Protein AF-A0A3S2JMM5-F1 (afdb_monomer)

Secondary structure (DSSP, 8-state):
----HHHHHHHHHHHHHHHHHT--GGGSPPSS------SS----S-TTSTHHHH-GGGHHHHHTTS--SSPPPP-

Solvent-accessible surface area (backbone atoms only — not comparable to full-atom values): 5243 Å² total; per-residue (Å²): 136,89,86,47,72,70,56,52,52,52,52,50,54,49,51,57,59,56,55,58,77,75,53,58,77,88,76,49,80,74,86,87,67,85,89,80,90,70,100,65,82,84,85,52,91,48,62,80,46,73,74,40,51,74,39,73,90,55,46,64,62,49,60,76,77,45,84,66,98,72,80,84,76,89,132

pLDDT: mean 84.95, std 6.39, range [55.38, 92.56]

Radius of gyration: 22.95 Å; Cα contacts (8 Å, |Δi|>4): 19; chains: 1; bounding box: 40×27×64 Å

Foldseek 3Di:
DDDDPVNVVVVVVVVVVVCVVPDDPVPDDDDPDDDDDAPDDQPDLPCVDDPNVPDPSCVVVNVVPDPDPDDDDDD

Structure (mmCIF, N/CA/C/O backbone):
data_AF-A0A3S2JMM5-F1
#
_entry.id   AF-A0A3S2JMM5-F1
#
loop_
_atom_site.group_PDB
_atom_site.id
_atom_site.type_symbol
_atom_site.label_atom_id
_atom_site.label_alt_id
_atom_site.label_comp_id
_atom_site.label_asym_id
_atom_site.label_entity_id
_atom_site.label_seq_id
_atom_site.pdbx_PDB_ins_code
_atom_site.Cartn_x
_atom_site.Cartn_y
_atom_site.Cartn_z
_atom_site.occupancy
_atom_site.B_iso_or_equiv
_atom_site.auth_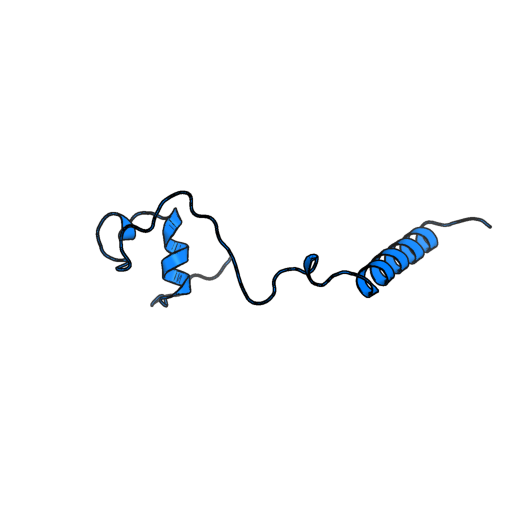seq_id
_atom_site.auth_comp_id
_atom_site.auth_asym_id
_atom_site.auth_atom_id
_atom_site.pdbx_PDB_model_num
ATOM 1 N N . MET A 1 1 ? 29.438 -0.173 -44.417 1.00 55.38 1 MET A N 1
ATOM 2 C CA . MET A 1 1 ? 28.586 0.874 -43.803 1.00 55.38 1 MET A CA 1
ATOM 3 C C . MET A 1 1 ? 29.112 1.163 -42.403 1.00 55.38 1 MET A C 1
ATOM 5 O O . MET A 1 1 ? 29.246 0.223 -41.635 1.00 55.38 1 MET A O 1
ATOM 9 N N . LEU A 1 2 ? 29.455 2.413 -42.075 1.00 78.25 2 LEU A N 1
ATOM 10 C CA . LEU A 1 2 ? 29.975 2.773 -40.747 1.00 78.25 2 LEU A CA 1
ATOM 11 C C . LEU A 1 2 ? 28.811 3.090 -39.791 1.00 78.25 2 LEU A C 1
ATOM 13 O O . LEU A 1 2 ? 27.988 3.972 -40.059 1.00 78.25 2 LEU A O 1
ATOM 17 N N . ILE A 1 3 ? 28.719 2.338 -38.695 1.00 86.94 3 ILE A N 1
ATOM 18 C CA . ILE A 1 3 ? 27.712 2.511 -37.641 1.00 86.94 3 ILE A CA 1
ATOM 19 C C . ILE A 1 3 ? 28.190 3.610 -36.676 1.00 86.94 3 ILE A C 1
ATOM 21 O O . ILE A 1 3 ? 29.310 3.562 -36.182 1.00 86.94 3 ILE A O 1
ATOM 25 N N . ASN A 1 4 ? 27.342 4.610 -36.407 1.00 91.25 4 ASN A N 1
ATOM 26 C CA . ASN A 1 4 ? 27.608 5.711 -35.466 1.00 91.25 4 ASN A CA 1
ATOM 27 C C . ASN A 1 4 ? 26.685 5.581 -34.238 1.00 91.25 4 ASN A C 1
ATOM 29 O O . ASN A 1 4 ? 25.579 5.058 -34.362 1.00 91.25 4 ASN A O 1
ATOM 33 N N . ARG A 1 5 ? 27.091 6.104 -33.074 1.00 92.19 5 ARG A N 1
ATOM 34 C CA . ARG A 1 5 ? 26.370 6.047 -31.787 1.00 92.19 5 ARG A CA 1
ATOM 35 C C . ARG A 1 5 ? 24.889 6.416 -31.901 1.00 92.19 5 ARG A C 1
ATOM 37 O O . ARG A 1 5 ? 24.044 5.705 -31.378 1.00 92.19 5 ARG A O 1
ATOM 44 N N . ARG A 1 6 ? 24.552 7.468 -32.658 1.00 90.38 6 ARG A N 1
ATOM 45 C CA . ARG A 1 6 ? 23.151 7.862 -32.911 1.00 90.38 6 ARG A CA 1
ATOM 46 C C . ARG A 1 6 ? 22.344 6.760 -33.604 1.00 90.38 6 ARG A C 1
ATOM 48 O O . ARG A 1 6 ? 21.191 6.546 -33.260 1.00 90.38 6 ARG A O 1
ATOM 55 N N . LYS A 1 7 ? 22.946 6.062 -34.572 1.00 90.25 7 LYS A N 1
ATOM 56 C CA . LYS A 1 7 ? 22.299 4.945 -35.274 1.00 90.25 7 LYS A CA 1
ATOM 57 C C . LYS A 1 7 ? 22.146 3.738 -34.353 1.00 90.25 7 LYS A C 1
ATOM 59 O O . LYS A 1 7 ? 21.090 3.130 -34.363 1.00 90.25 7 LYS A O 1
ATOM 64 N N . VAL A 1 8 ? 23.146 3.448 -33.515 1.00 92.19 8 VAL A N 1
ATOM 65 C CA . VAL A 1 8 ? 23.050 2.393 -32.487 1.00 92.19 8 VAL A CA 1
ATOM 66 C C . VAL A 1 8 ? 21.897 2.673 -31.526 1.00 92.19 8 VAL A C 1
ATOM 68 O O . VAL A 1 8 ? 21.078 1.794 -31.298 1.00 92.19 8 VAL A O 1
ATOM 71 N N . LEU A 1 9 ? 21.783 3.905 -31.022 1.00 92.56 9 LEU A N 1
ATOM 72 C CA . LEU A 1 9 ? 20.680 4.302 -30.143 1.00 92.56 9 LEU A CA 1
ATOM 73 C C . LEU A 1 9 ? 19.323 4.251 -30.858 1.00 92.56 9 LEU A C 1
ATOM 75 O O . LEU A 1 9 ? 18.356 3.762 -30.284 1.00 92.56 9 LEU A O 1
ATOM 79 N N . GLY A 1 10 ? 19.253 4.692 -32.118 1.00 92.31 10 GLY A N 1
ATOM 80 C CA . GLY A 1 10 ? 18.031 4.618 -32.923 1.00 92.31 10 GLY A CA 1
ATOM 81 C C . GLY A 1 10 ? 17.574 3.181 -33.186 1.00 92.31 10 GLY A C 1
ATOM 82 O O . GLY A 1 10 ? 16.398 2.870 -33.013 1.00 92.31 10 GLY A O 1
ATOM 83 N N . TYR A 1 11 ? 18.500 2.286 -33.536 1.00 91.75 11 TYR A N 1
ATOM 84 C CA . TYR A 1 11 ? 18.197 0.866 -33.713 1.00 91.75 11 TYR A CA 1
ATOM 85 C C . TYR A 1 11 ? 17.860 0.179 -32.387 1.00 91.75 11 TYR A C 1
ATOM 87 O O . TYR A 1 11 ? 16.949 -0.639 -32.361 1.00 91.75 11 TYR A O 1
ATOM 95 N N . GLY A 1 12 ? 18.525 0.540 -31.286 1.00 88.56 12 GLY A N 1
ATOM 96 C CA . GLY A 1 12 ? 18.216 0.024 -29.951 1.00 88.56 12 GLY A CA 1
ATOM 97 C C . GLY A 1 12 ? 16.814 0.416 -29.481 1.00 88.56 12 GLY A C 1
ATOM 98 O O . GLY A 1 12 ? 16.044 -0.446 -29.070 1.00 88.56 12 GLY A O 1
ATOM 99 N N . ALA A 1 13 ? 16.442 1.691 -29.618 1.00 87.19 13 ALA A N 1
ATOM 100 C CA . ALA A 1 13 ? 15.095 2.160 -29.297 1.00 87.19 13 ALA A CA 1
ATOM 101 C C . ALA A 1 13 ? 14.029 1.505 -30.194 1.00 87.19 13 ALA A C 1
ATOM 103 O O . ALA A 1 13 ? 12.986 1.080 -29.700 1.00 87.19 13 ALA A O 1
ATOM 104 N N . GLY A 1 14 ? 14.307 1.363 -31.496 1.00 87.62 14 GLY A N 1
ATOM 105 C CA . GLY A 1 14 ? 13.416 0.675 -32.433 1.00 87.62 14 GLY A CA 1
ATOM 106 C C . GLY A 1 14 ? 13.241 -0.812 -32.113 1.00 87.62 14 GLY A C 1
ATOM 107 O O . GLY A 1 14 ? 12.123 -1.316 -32.153 1.00 87.62 14 GLY A O 1
ATOM 108 N N . ALA A 1 15 ? 14.318 -1.505 -31.735 1.00 85.62 15 ALA A N 1
ATOM 109 C CA . ALA A 1 15 ? 14.271 -2.909 -31.335 1.00 85.62 15 ALA A CA 1
ATOM 110 C C . ALA A 1 15 ? 13.475 -3.110 -30.036 1.00 85.62 15 ALA A C 1
ATOM 112 O O . ALA A 1 15 ? 12.645 -4.013 -29.966 1.00 85.62 15 ALA A O 1
ATOM 113 N N . LEU A 1 16 ? 13.668 -2.241 -29.037 1.00 84.44 16 LEU A N 1
ATOM 114 C CA . LEU A 1 16 ? 12.885 -2.265 -27.798 1.00 84.44 16 LEU A CA 1
ATOM 115 C C . LEU A 1 16 ? 11.402 -1.970 -28.057 1.00 84.44 16 LEU A C 1
ATOM 117 O O . LEU A 1 16 ? 10.543 -2.657 -27.517 1.00 84.44 16 LEU A O 1
ATOM 121 N N . GLY A 1 17 ? 11.094 -0.997 -28.917 1.00 82.38 17 GLY A N 1
ATOM 122 C CA . GLY A 1 17 ? 9.719 -0.689 -29.311 1.00 82.38 17 GLY A CA 1
ATOM 123 C C . GLY A 1 17 ? 9.050 -1.815 -30.104 1.00 82.38 17 GLY A C 1
ATOM 124 O O . GLY A 1 17 ? 7.875 -2.094 -29.902 1.00 82.38 17 GLY A O 1
ATOM 125 N N . ALA A 1 18 ? 9.786 -2.513 -30.969 1.00 84.12 18 ALA A N 1
ATOM 126 C CA . ALA A 1 18 ? 9.259 -3.669 -31.693 1.00 84.12 18 ALA A CA 1
ATOM 127 C C . ALA A 1 18 ? 9.030 -4.878 -30.769 1.00 84.12 18 ALA A C 1
ATOM 129 O O . ALA A 1 18 ? 8.063 -5.616 -30.954 1.00 84.12 18 ALA A O 1
ATOM 130 N N . ALA A 1 19 ? 9.876 -5.057 -29.749 1.00 80.69 19 ALA A N 1
ATOM 131 C CA . ALA A 1 19 ? 9.741 -6.138 -28.775 1.00 80.69 19 ALA A CA 1
ATOM 132 C C . ALA A 1 19 ? 8.438 -6.052 -27.958 1.00 80.69 19 ALA A C 1
ATOM 134 O O . ALA A 1 19 ? 7.920 -7.083 -27.531 1.00 80.69 19 ALA A O 1
ATOM 135 N N . THR A 1 20 ? 7.866 -4.855 -27.777 1.00 79.50 20 THR A N 1
ATOM 136 C CA . THR A 1 20 ? 6.605 -4.695 -27.034 1.00 79.50 20 THR A CA 1
ATOM 137 C C . THR A 1 20 ? 5.364 -5.072 -27.848 1.00 79.50 20 THR A C 1
ATOM 139 O O . THR A 1 20 ? 4.350 -5.431 -27.253 1.00 79.50 20 THR A O 1
ATOM 142 N N . LEU A 1 21 ? 5.428 -5.061 -29.188 1.00 81.25 21 LEU A N 1
ATOM 143 C CA . LEU A 1 21 ? 4.282 -5.364 -30.063 1.00 81.25 21 LEU A CA 1
ATOM 144 C C . LEU A 1 21 ? 3.851 -6.838 -30.019 1.00 81.25 21 LEU A C 1
ATOM 146 O O . LEU A 1 21 ? 2.687 -7.142 -30.259 1.00 81.25 21 LEU A O 1
ATOM 150 N N . GLY A 1 22 ? 4.778 -7.749 -29.711 1.00 79.31 22 GLY A N 1
ATOM 151 C CA . GLY A 1 22 ? 4.513 -9.186 -29.563 1.00 79.31 22 GLY A CA 1
ATOM 152 C C . GLY A 1 22 ? 4.508 -9.666 -28.113 1.00 79.31 22 GLY A C 1
ATOM 153 O O . GLY A 1 22 ? 4.545 -10.871 -27.868 1.00 79.31 22 GLY A O 1
ATOM 154 N N . MET A 1 23 ? 4.537 -8.746 -27.146 1.00 83.50 23 MET A N 1
ATOM 155 C CA . MET A 1 23 ? 4.759 -9.100 -25.751 1.00 83.50 23 MET A CA 1
ATOM 156 C C . MET A 1 23 ? 3.505 -9.763 -25.154 1.00 83.50 23 MET A C 1
ATOM 158 O O . MET A 1 23 ? 2.419 -9.180 -25.222 1.00 83.50 23 MET A O 1
ATOM 162 N N . PRO A 1 24 ? 3.615 -10.963 -24.551 1.00 79.44 24 PRO A N 1
ATOM 163 C CA . PRO A 1 24 ? 2.475 -11.613 -23.920 1.00 79.44 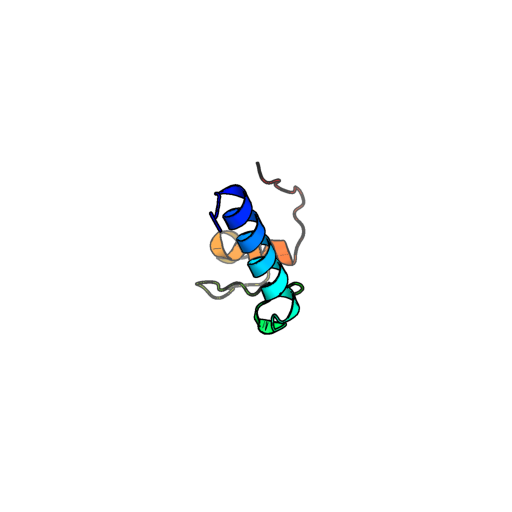24 PRO A CA 1
ATOM 164 C C . PRO A 1 24 ? 1.930 -10.748 -22.780 1.00 79.44 24 PRO A C 1
ATOM 166 O O . PRO A 1 24 ? 2.701 -10.165 -22.017 1.00 79.44 24 PRO A O 1
ATOM 169 N N . ASN A 1 25 ? 0.605 -10.730 -22.599 1.00 74.62 25 ASN A N 1
ATOM 170 C CA . ASN A 1 25 ? -0.043 -9.977 -21.514 1.00 74.62 25 ASN A CA 1
ATOM 171 C C . ASN A 1 25 ? 0.497 -10.336 -20.117 1.00 74.62 25 ASN A C 1
ATOM 173 O O . ASN A 1 25 ? 0.488 -9.491 -19.233 1.00 74.62 25 ASN A O 1
ATOM 177 N N . LEU A 1 26 ? 1.021 -11.553 -19.949 1.00 73.94 26 LEU A N 1
ATOM 178 C CA . 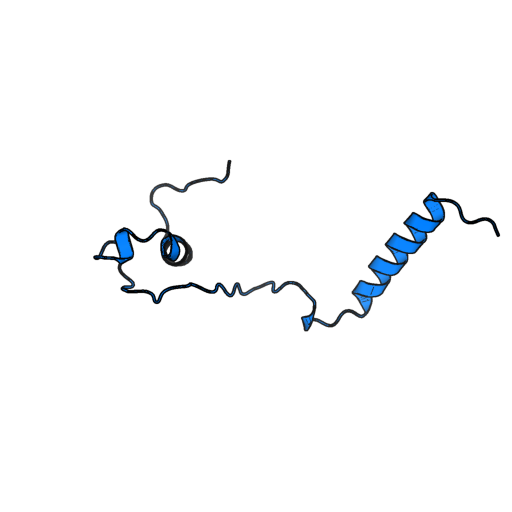LEU A 1 26 ? 1.643 -12.059 -18.721 1.00 73.94 26 LEU A CA 1
ATOM 179 C C . LEU A 1 26 ? 2.916 -11.295 -18.307 1.00 73.94 26 LEU A C 1
ATOM 181 O O . LEU A 1 26 ? 3.300 -11.338 -17.146 1.00 73.94 26 LEU A O 1
ATOM 185 N N . VAL A 1 27 ? 3.589 -10.627 -19.250 1.00 71.56 27 VAL A N 1
ATOM 186 C CA . VAL A 1 27 ? 4.840 -9.876 -19.016 1.00 71.56 27 VAL A CA 1
ATOM 187 C C . VAL A 1 27 ? 4.552 -8.395 -18.731 1.00 71.56 27 VAL A C 1
ATOM 189 O O . VAL A 1 27 ? 5.448 -7.621 -18.398 1.00 71.56 27 VAL A O 1
ATOM 192 N N . ARG A 1 28 ? 3.294 -7.962 -18.870 1.00 75.12 28 ARG A N 1
ATOM 193 C CA . ARG A 1 28 ? 2.890 -6.587 -18.568 1.00 75.12 28 ARG A CA 1
ATOM 194 C C . ARG A 1 28 ? 2.781 -6.415 -17.056 1.00 75.12 28 ARG A C 1
ATOM 196 O O . ARG A 1 28 ? 2.390 -7.338 -16.349 1.00 75.12 28 ARG A O 1
ATOM 203 N N . ALA A 1 29 ? 3.096 -5.216 -16.571 1.00 72.81 29 ALA A N 1
ATOM 204 C CA . ALA A 1 29 ? 2.821 -4.863 -15.185 1.00 72.81 29 ALA A CA 1
ATOM 205 C C . ALA A 1 29 ? 1.323 -5.059 -14.891 1.00 72.81 29 ALA A C 1
ATOM 207 O O . ALA A 1 29 ? 0.473 -4.659 -15.693 1.00 72.81 29 ALA A O 1
ATOM 208 N N . GLN A 1 30 ? 1.018 -5.696 -13.761 1.00 70.81 30 GLN A N 1
ATOM 209 C CA . GLN A 1 30 ? -0.351 -5.953 -13.328 1.00 70.81 30 GLN A CA 1
ATOM 210 C C . GLN A 1 30 ? -1.045 -4.610 -13.070 1.00 70.81 30 GLN A C 1
ATOM 212 O O . GLN A 1 30 ? -0.556 -3.796 -12.291 1.00 70.81 30 GLN A O 1
ATOM 217 N N . SER A 1 31 ? -2.130 -4.338 -13.799 1.00 72.44 31 SER A N 1
ATOM 218 C CA . SER A 1 31 ? -2.727 -2.996 -13.846 1.00 72.44 31 SER A CA 1
ATOM 219 C C . SER A 1 31 ? -3.875 -2.778 -12.865 1.00 72.44 31 SER A C 1
ATOM 221 O O . SER A 1 31 ? -4.196 -1.629 -12.587 1.00 72.44 31 SER A O 1
ATOM 223 N N . SER A 1 32 ? -4.532 -3.843 -12.397 1.00 81.38 32 SER A N 1
ATOM 224 C CA . SER A 1 32 ? -5.739 -3.745 -11.560 1.00 81.38 32 SER A CA 1
ATOM 225 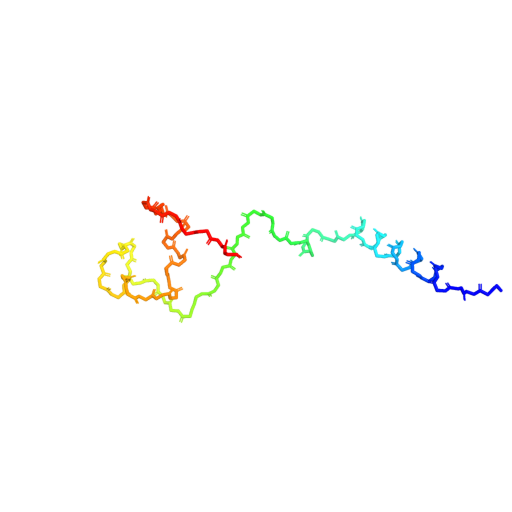C C . SER A 1 32 ? -5.532 -4.205 -10.123 1.00 81.38 32 SER A C 1
ATOM 227 O O . SER A 1 32 ? -6.172 -3.670 -9.224 1.00 81.38 32 SER A O 1
ATOM 229 N N . ASP A 1 33 ? -4.634 -5.167 -9.904 1.00 85.00 33 ASP A N 1
ATOM 230 C CA . ASP A 1 33 ? -4.510 -5.839 -8.616 1.00 85.00 33 ASP A CA 1
ATOM 231 C C . ASP A 1 33 ? -3.074 -5.723 -8.110 1.00 85.00 33 ASP A C 1
ATOM 233 O O . ASP A 1 33 ? -2.111 -5.889 -8.863 1.00 85.00 33 ASP A O 1
ATOM 237 N N . LEU A 1 34 ? -2.941 -5.474 -6.811 1.00 84.00 34 LEU A N 1
ATOM 238 C CA . LEU A 1 34 ? -1.668 -5.412 -6.110 1.00 84.00 34 LEU A CA 1
ATOM 239 C C . LEU A 1 34 ? -1.619 -6.548 -5.088 1.00 84.00 34 LEU A C 1
ATOM 241 O O . LEU A 1 34 ? -2.365 -6.546 -4.113 1.00 84.00 34 LEU A O 1
ATOM 245 N N . THR A 1 35 ? -0.729 -7.517 -5.307 1.00 86.62 35 THR A N 1
ATOM 246 C CA . THR A 1 35 ? -0.471 -8.583 -4.328 1.00 86.62 35 THR A CA 1
ATOM 247 C C . THR A 1 35 ? 0.716 -8.190 -3.457 1.00 86.62 35 THR A C 1
ATOM 249 O O . THR A 1 35 ? 1.826 -8.026 -3.960 1.00 86.62 35 THR A O 1
ATOM 252 N N . ILE A 1 36 ? 0.487 -8.054 -2.151 1.00 85.31 36 ILE A N 1
ATOM 253 C CA . ILE A 1 36 ? 1.517 -7.707 -1.164 1.00 85.31 36 ILE A CA 1
ATOM 254 C C . ILE A 1 36 ? 1.714 -8.895 -0.226 1.00 85.31 36 ILE A C 1
ATOM 256 O O . ILE A 1 36 ? 0.755 -9.404 0.353 1.00 85.31 36 ILE A O 1
ATOM 260 N N . ALA A 1 37 ? 2.963 -9.328 -0.063 1.00 89.25 37 ALA A N 1
ATOM 261 C CA . ALA A 1 37 ? 3.318 -10.342 0.919 1.00 89.25 37 ALA A CA 1
ATOM 262 C C . ALA A 1 37 ? 3.638 -9.680 2.265 1.00 89.25 37 ALA A C 1
ATOM 264 O O . ALA A 1 37 ? 4.533 -8.839 2.350 1.00 89.25 37 ALA A O 1
ATOM 265 N N . TYR A 1 38 ? 2.934 -10.095 3.316 1.00 86.75 38 TYR A N 1
ATOM 266 C CA . TYR A 1 38 ? 3.214 -9.690 4.691 1.00 86.75 38 TYR A CA 1
ATOM 267 C C . TYR A 1 38 ? 3.938 -10.816 5.430 1.00 86.75 38 TYR A C 1
ATOM 269 O O . TYR A 1 38 ? 3.677 -11.997 5.209 1.00 86.75 38 TYR A O 1
ATOM 277 N N . ASN A 1 39 ? 4.862 -10.455 6.317 1.00 87.75 39 ASN A N 1
ATOM 278 C CA . ASN A 1 39 ? 5.641 -11.408 7.114 1.00 87.75 39 ASN A CA 1
ATOM 279 C C . ASN A 1 39 ? 4.863 -11.981 8.312 1.00 87.75 39 ASN A C 1
ATOM 281 O O . ASN A 1 39 ? 5.327 -12.928 8.942 1.00 87.75 39 ASN A O 1
ATOM 285 N N . VAL A 1 40 ? 3.722 -11.382 8.658 1.00 85.81 40 VAL A N 1
ATOM 286 C CA . VAL A 1 40 ? 2.873 -11.769 9.789 1.00 85.81 40 VAL A CA 1
ATOM 287 C C . VAL A 1 40 ? 1.408 -11.790 9.372 1.00 85.81 40 VAL A C 1
ATOM 289 O O . VAL A 1 40 ? 0.989 -11.036 8.495 1.00 85.81 40 VAL A O 1
ATOM 292 N N . ASN A 1 41 ? 0.624 -12.641 10.033 1.00 86.94 41 ASN A N 1
ATOM 293 C CA . ASN A 1 41 ? -0.826 -12.678 9.858 1.00 86.94 41 ASN A CA 1
ATOM 294 C C . ASN A 1 41 ? -1.486 -11.436 10.478 1.00 86.94 41 ASN A C 1
ATOM 296 O O . ASN A 1 41 ? -0.976 -10.877 11.452 1.00 86.94 41 ASN A O 1
ATOM 300 N N . LEU A 1 42 ? -2.648 -11.047 9.947 1.00 88.12 42 LEU A N 1
ATOM 301 C CA . LEU A 1 42 ? -3.462 -9.959 10.488 1.00 88.12 42 LEU A CA 1
ATOM 302 C C . LEU A 1 42 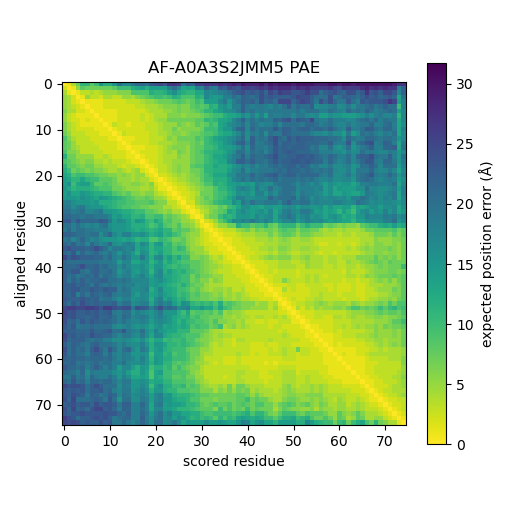? -4.147 -10.399 11.802 1.00 88.12 42 LEU A C 1
ATOM 304 O O . LEU A 1 42 ? -4.936 -11.344 11.763 1.00 88.12 42 LEU A O 1
ATOM 308 N N . PRO A 1 43 ? -3.890 -9.745 12.953 1.00 89.50 43 PRO A N 1
ATOM 309 C CA . PRO A 1 43 ? -4.471 -10.162 14.236 1.00 89.50 43 PRO A CA 1
ATOM 310 C C . PRO A 1 43 ? -5.962 -9.824 14.392 1.00 89.50 43 PRO A C 1
ATOM 312 O O . PRO A 1 43 ? -6.703 -10.578 15.014 1.00 89.50 43 PRO A O 1
ATOM 315 N N . SER A 1 44 ? -6.392 -8.676 13.864 1.00 89.44 44 SER A N 1
ATOM 316 C CA . SER A 1 44 ? -7.764 -8.156 13.933 1.00 89.44 44 SER A CA 1
ATOM 317 C C . SER A 1 44 ? -8.011 -7.185 12.780 1.00 89.44 44 SER A C 1
ATOM 319 O O . SER A 1 44 ? -7.069 -6.548 12.324 1.00 89.44 44 SER A O 1
ATOM 321 N N . TRP A 1 45 ? -9.263 -7.043 12.341 1.00 90.56 45 TRP A N 1
ATOM 322 C CA . TRP A 1 45 ? -9.690 -6.011 11.385 1.00 90.56 45 TRP A CA 1
ATOM 323 C C . TRP A 1 45 ? -10.010 -4.664 12.039 1.00 90.56 45 TRP A C 1
ATOM 325 O O . TRP A 1 45 ? -10.196 -3.677 11.333 1.00 90.56 45 TRP A O 1
ATOM 335 N N . ASP A 1 46 ? -10.065 -4.618 13.370 1.00 91.69 46 ASP A N 1
ATOM 336 C CA . ASP A 1 46 ? -10.150 -3.367 14.115 1.00 91.69 46 ASP A CA 1
ATOM 337 C C . ASP A 1 46 ? -8.742 -2.756 14.246 1.00 91.69 46 ASP A C 1
ATOM 339 O O . ASP A 1 46 ? -7.905 -3.312 14.972 1.00 91.69 46 ASP A O 1
ATOM 343 N N . PRO A 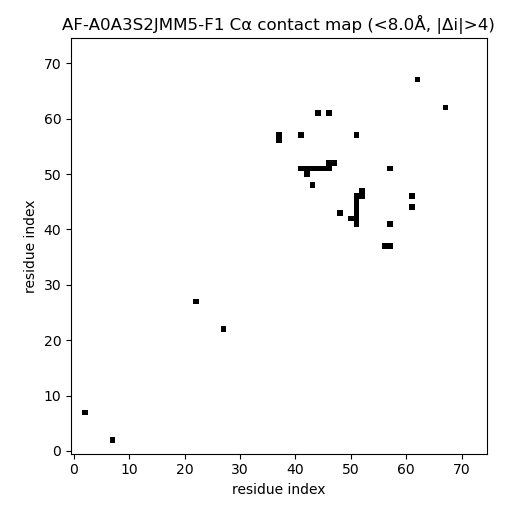1 47 ? -8.462 -1.618 13.578 1.00 86.69 47 PRO A N 1
ATOM 344 C CA . PRO A 1 47 ? -7.150 -0.980 13.617 1.00 86.69 47 PRO A CA 1
ATOM 345 C C . PRO A 1 47 ? -6.814 -0.390 14.992 1.00 86.69 47 PRO A C 1
ATOM 347 O O . PRO A 1 47 ? -5.682 0.028 15.211 1.00 86.69 47 PRO A O 1
ATOM 350 N N . THR A 1 48 ? -7.767 -0.340 15.926 1.00 87.00 48 THR A 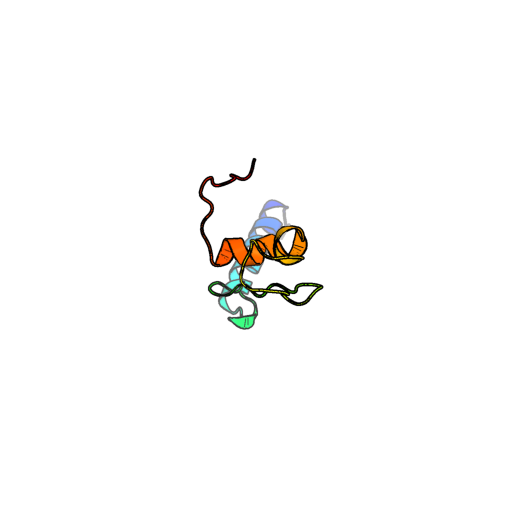N 1
ATOM 351 C CA . THR A 1 48 ? -7.581 0.238 17.265 1.00 87.00 48 THR A CA 1
ATOM 352 C C . THR A 1 48 ? -7.359 -0.811 18.356 1.00 87.00 48 THR A C 1
ATOM 354 O O . THR A 1 48 ? -7.027 -0.465 19.491 1.00 87.00 48 THR A O 1
ATOM 357 N N . ALA A 1 49 ? -7.475 -2.101 18.025 1.00 88.06 49 ALA A N 1
ATOM 358 C CA . ALA A 1 49 ? -7.434 -3.184 19.000 1.00 88.06 49 ALA A CA 1
ATOM 359 C C . ALA A 1 49 ? -6.064 -3.881 19.087 1.00 88.06 49 ALA A C 1
ATOM 361 O O . ALA A 1 49 ? -5.573 -4.481 18.131 1.00 88.06 49 ALA A O 1
ATOM 362 N N . GLY A 1 50 ? -5.482 -3.912 20.289 1.00 86.62 50 GLY A N 1
ATOM 363 C CA . GLY A 1 50 ? -4.365 -4.802 20.622 1.00 86.62 50 GLY A CA 1
ATOM 364 C C . GLY A 1 50 ? -3.140 -4.659 19.696 1.00 86.62 50 GLY A C 1
ATOM 365 O O . GLY A 1 50 ? -2.763 -3.539 19.347 1.00 86.62 50 GLY A O 1
ATOM 366 N N . PRO A 1 51 ? -2.497 -5.772 19.281 1.00 85.06 51 PRO A N 1
ATOM 367 C CA . PRO A 1 51 ? -1.320 -5.743 18.405 1.00 85.06 51 PRO A CA 1
ATOM 368 C C . PRO A 1 51 ? -1.563 -5.110 17.027 1.00 85.06 51 PRO A C 1
ATOM 370 O O . PRO A 1 51 ? -0.603 -4.693 16.379 1.00 85.06 51 PRO A O 1
ATOM 373 N N . SER A 1 52 ? -2.824 -5.015 16.585 1.00 85.56 52 SER A N 1
ATOM 374 C CA . SER A 1 52 ? -3.189 -4.370 15.322 1.00 85.56 52 SER A CA 1
ATOM 375 C C . SER A 1 52 ? -2.933 -2.863 15.324 1.00 85.56 52 SER A C 1
ATOM 377 O O . SER A 1 52 ? -2.563 -2.322 14.286 1.00 85.56 52 SER A O 1
ATOM 379 N N . ALA A 1 53 ? -3.053 -2.203 16.480 1.00 85.50 53 ALA A N 1
ATOM 380 C CA . ALA A 1 53 ? -2.904 -0.751 16.592 1.00 85.50 53 ALA A CA 1
ATOM 381 C C . ALA A 1 53 ? -1.449 -0.269 16.542 1.00 85.50 53 ALA A C 1
ATOM 383 O O . ALA A 1 53 ? -1.174 0.881 16.204 1.00 85.50 53 ALA A O 1
ATOM 384 N N . VAL A 1 54 ? -0.505 -1.143 16.896 1.00 86.69 54 VAL A N 1
ATOM 385 C CA . VAL A 1 54 ? 0.890 -0.751 17.156 1.00 86.69 54 VAL A CA 1
ATOM 386 C C . VAL A 1 54 ? 1.897 -1.376 16.196 1.00 86.69 54 VAL A C 1
ATOM 388 O O . VAL A 1 54 ? 3.077 -1.047 16.264 1.00 86.69 54 VAL A O 1
ATOM 391 N N . ASN A 1 55 ? 1.469 -2.269 15.301 1.00 88.19 55 ASN A N 1
ATOM 392 C CA . ASN A 1 55 ? 2.366 -2.932 14.360 1.00 88.19 55 ASN A CA 1
ATOM 393 C C . ASN A 1 55 ? 2.449 -2.152 13.029 1.00 88.19 55 ASN A C 1
ATOM 395 O O . ASN A 1 55 ? 1.509 -2.202 12.232 1.00 88.19 55 ASN A O 1
ATOM 399 N N . PRO A 1 56 ? 3.572 -1.468 12.735 1.00 87.19 56 PRO A N 1
ATOM 400 C CA . PRO A 1 56 ? 3.705 -0.649 11.533 1.00 87.19 56 PRO A CA 1
ATOM 401 C C . PRO A 1 56 ? 3.683 -1.459 10.233 1.00 87.19 56 PRO A C 1
ATOM 403 O O . PRO A 1 56 ? 3.281 -0.937 9.197 1.00 87.19 56 PRO A O 1
ATOM 406 N N . THR A 1 57 ? 4.060 -2.740 10.264 1.00 87.94 57 THR A N 1
ATOM 407 C CA . THR A 1 57 ? 4.138 -3.577 9.060 1.00 87.94 57 THR A CA 1
ATOM 408 C C . THR A 1 57 ? 2.763 -3.880 8.463 1.00 87.94 57 THR A C 1
ATOM 410 O O . THR A 1 57 ? 2.658 -4.097 7.260 1.00 87.94 57 THR A O 1
ATOM 413 N N . ILE A 1 58 ? 1.702 -3.848 9.274 1.00 89.00 58 ILE A N 1
ATOM 414 C CA . ILE A 1 58 ? 0.320 -4.102 8.833 1.00 89.00 58 ILE A CA 1
ATOM 415 C C . ILE A 1 58 ? -0.517 -2.822 8.679 1.00 89.00 58 ILE A C 1
ATOM 417 O O . ILE A 1 58 ? -1.640 -2.899 8.191 1.00 89.00 58 ILE A O 1
ATOM 421 N N . GLN A 1 59 ? 0.021 -1.638 9.006 1.00 87.12 59 GLN A N 1
ATOM 422 C CA . GLN A 1 59 ? -0.683 -0.348 8.865 1.00 87.12 59 GLN A CA 1
ATOM 423 C C . GLN A 1 59 ? -1.151 -0.084 7.424 1.00 87.12 59 GLN A C 1
ATOM 425 O O . GLN A 1 59 ? -2.237 0.451 7.209 1.00 87.12 59 GLN A O 1
ATOM 430 N N . GLY A 1 60 ? -0.368 -0.516 6.428 1.00 86.75 60 GLY A N 1
ATOM 431 C CA . GLY A 1 60 ? -0.736 -0.383 5.015 1.00 86.75 60 GLY A CA 1
ATOM 432 C C . GLY A 1 60 ? -1.995 -1.169 4.623 1.00 86.75 60 GLY A C 1
ATOM 433 O O . GLY A 1 60 ? -2.681 -0.769 3.689 1.00 86.75 60 GLY A O 1
ATOM 434 N N . ILE A 1 61 ? -2.339 -2.243 5.350 1.00 90.88 61 ILE A N 1
ATOM 435 C CA . ILE A 1 61 ? -3.582 -3.005 5.122 1.00 90.88 61 ILE A CA 1
ATOM 436 C C . ILE A 1 61 ? -4.794 -2.165 5.531 1.00 90.88 61 ILE A C 1
ATOM 438 O O . ILE A 1 61 ? -5.800 -2.149 4.834 1.00 90.88 61 ILE A O 1
ATOM 442 N N . TYR A 1 62 ? -4.710 -1.433 6.642 1.00 91.50 62 TYR A N 1
ATOM 443 C CA . TYR A 1 62 ? -5.820 -0.584 7.070 1.00 91.50 62 TYR A CA 1
ATOM 444 C C . TYR A 1 62 ? -6.000 0.620 6.154 1.00 91.50 62 TYR A C 1
ATOM 446 O O . TYR A 1 62 ? -7.133 0.970 5.864 1.00 91.50 62 TYR A O 1
ATOM 454 N N . GLN A 1 63 ? -4.917 1.204 5.636 1.00 89.31 63 GLN A N 1
ATOM 455 C CA . GLN A 1 63 ? -4.991 2.336 4.701 1.00 89.31 63 GLN A CA 1
ATOM 456 C C . GLN A 1 63 ? -5.596 1.971 3.337 1.00 89.31 63 GLN A C 1
ATOM 458 O O . GLN A 1 63 ? -6.071 2.854 2.630 1.00 89.31 63 GLN A O 1
ATOM 463 N N . SER A 1 64 ? -5.594 0.692 2.945 1.00 88.56 64 SER A N 1
ATOM 464 C CA . SER A 1 64 ? -6.251 0.259 1.706 1.00 88.56 64 SER A CA 1
ATOM 465 C C . SER A 1 64 ? -7.762 0.047 1.858 1.00 88.56 64 SER A C 1
ATOM 467 O O . SER A 1 64 ? -8.457 -0.076 0.850 1.00 88.56 64 SER A O 1
ATOM 469 N N . VAL A 1 65 ? -8.276 0.017 3.094 1.00 90.81 65 VAL A N 1
ATOM 470 C CA . VAL A 1 65 ? -9.692 -0.258 3.406 1.00 90.81 65 VAL A CA 1
ATOM 471 C C . VAL A 1 65 ? -10.375 0.923 4.095 1.00 90.81 65 VAL A C 1
ATOM 473 O O . VAL A 1 65 ? -11.550 1.187 3.849 1.00 90.81 65 VAL A O 1
ATOM 476 N N . PHE A 1 66 ? -9.647 1.638 4.947 1.00 89.62 66 PHE A N 1
ATOM 477 C CA . PHE A 1 66 ? -10.135 2.744 5.756 1.00 89.62 66 PHE A CA 1
ATOM 478 C C . PHE A 1 66 ? -9.415 4.034 5.395 1.00 89.62 66 PHE A C 1
ATOM 480 O O . PHE A 1 66 ? -8.208 4.047 5.157 1.00 89.62 66 PHE A O 1
ATOM 487 N N . ASP A 1 67 ? -10.163 5.132 5.427 1.00 88.50 67 ASP A N 1
ATOM 488 C CA . ASP A 1 67 ? -9.610 6.453 5.180 1.00 88.50 67 ASP A CA 1
ATOM 489 C C . ASP A 1 67 ? -9.072 7.079 6.472 1.00 88.50 67 ASP A C 1
ATOM 491 O O . ASP A 1 67 ? -9.615 6.882 7.566 1.00 88.50 67 ASP A O 1
ATOM 495 N N . GLN A 1 68 ? -7.996 7.851 6.347 1.00 85.38 68 GLN A N 1
ATOM 496 C CA . GLN A 1 68 ? -7.449 8.600 7.473 1.00 85.38 68 GLN A CA 1
ATOM 497 C C . GLN A 1 68 ? -8.187 9.929 7.614 1.00 85.38 68 GLN A C 1
ATOM 499 O O . GLN A 1 68 ? -8.448 10.617 6.634 1.00 85.38 68 GLN A O 1
ATOM 504 N N . ILE A 1 69 ? -8.442 10.356 8.853 1.00 86.81 69 ILE A N 1
ATOM 505 C CA . ILE A 1 69 ? -9.014 11.690 9.113 1.00 86.81 69 ILE A CA 1
ATOM 506 C C . ILE A 1 69 ? -8.075 12.795 8.593 1.00 86.81 69 ILE A C 1
ATOM 508 O O . ILE A 1 69 ? -8.532 13.837 8.130 1.00 86.81 69 ILE A O 1
ATOM 512 N N . ILE A 1 70 ? -6.759 12.568 8.667 1.00 88.38 70 ILE A N 1
ATOM 513 C CA . ILE A 1 70 ? -5.722 13.470 8.156 1.00 88.38 70 ILE A CA 1
ATOM 514 C C . ILE A 1 70 ? -4.756 12.647 7.305 1.00 88.38 70 ILE A C 1
ATOM 516 O O . ILE A 1 70 ? -4.061 11.780 7.832 1.00 88.38 70 ILE A O 1
ATOM 520 N N . LEU A 1 71 ? -4.705 12.934 6.004 1.00 85.50 71 LEU A N 1
ATOM 521 C CA . LEU A 1 71 ? -3.882 12.197 5.047 1.00 85.50 71 LEU A CA 1
ATOM 522 C C . LEU A 1 71 ? -2.425 12.689 5.055 1.00 85.50 71 LEU A C 1
ATOM 524 O O . LEU A 1 71 ? -2.165 13.893 5.000 1.00 85.50 71 LEU A O 1
ATOM 528 N N . GLN A 1 72 ? -1.476 11.754 5.069 1.00 83.06 72 GLN A N 1
ATOM 529 C CA . GLN A 1 72 ? -0.043 12.030 4.909 1.00 83.06 72 GLN A CA 1
ATOM 530 C C . GLN A 1 72 ? 0.308 12.042 3.412 1.00 83.06 72 GLN A C 1
ATOM 532 O O . GLN A 1 72 ? -0.018 11.096 2.693 1.00 83.06 72 GLN A O 1
ATOM 537 N N . LYS A 1 73 ? 0.958 13.106 2.924 1.00 85.75 73 LYS A N 1
ATOM 538 C CA . LYS A 1 73 ? 1.479 13.163 1.546 1.00 85.75 73 LYS A CA 1
ATOM 539 C C . LYS A 1 73 ? 2.929 12.666 1.508 1.00 85.75 73 LYS A C 1
ATOM 541 O O . LYS A 1 73 ? 3.640 12.892 2.480 1.00 85.75 73 LYS A O 1
ATOM 546 N N . PRO A 1 74 ? 3.368 12.021 0.412 1.00 80.75 74 PRO A N 1
ATOM 547 C CA . PRO A 1 74 ? 4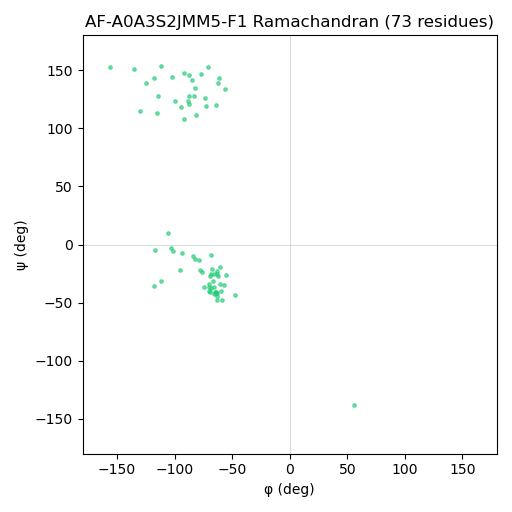.789 11.796 0.166 1.00 80.75 74 PRO A CA 1
ATOM 548 C C . PRO A 1 74 ? 5.513 13.140 0.017 1.00 80.75 74 PRO A C 1
ATOM 550 O O . PRO A 1 74 ? 4.971 14.042 -0.629 1.00 80.75 74 PRO A O 1
ATOM 553 N N . ASP A 1 75 ? 6.703 13.245 0.604 1.00 72.75 75 ASP A N 1
ATOM 554 C CA . ASP A 1 75 ? 7.588 14.414 0.504 1.00 72.75 75 ASP A CA 1
ATOM 555 C C . ASP 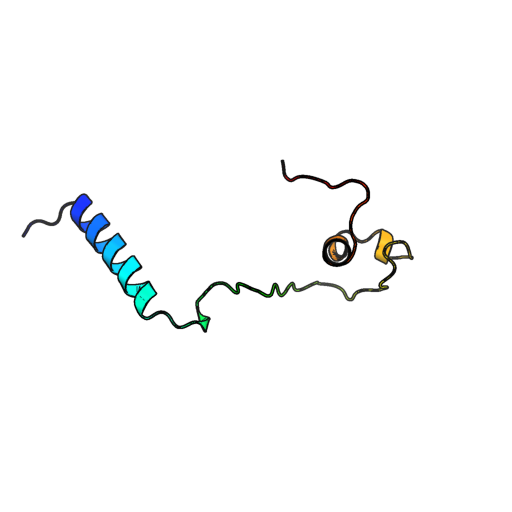A 1 75 ? 8.288 14.514 -0.864 1.00 72.75 75 ASP A C 1
ATOM 557 O O . ASP A 1 75 ? 8.639 13.454 -1.441 1.00 72.75 75 ASP A O 1
#

Sequence (75 aa):
MLINRRKVLGYGAGALGAATLGMPNLVRAQSSDLTIAYNVNLPSWDPTAGPSAVNPTIQGIYQSVFDQIILQKPD

Mean predicted aligned error: 10.94 Å